Protein AF-A0A3A4KPC0-F1 (afdb_monomer_lite)

Foldseek 3Di:
DDDPPQDLLQEKDAPLDDAEWAPPPGGWDQLVRIDGPRDWFDWDPPDPFKIWGAHPRPRHTFWMAGCDDPRNRTIGGHLVSYPDSPSYDHQHDPPLVVDDPVDDHHHHDDD

InterPro domains:
  IPR011057 Mss4-like superfamily [SSF51316] (28-109)

Secondary structure (DSSP, 8-state):
----TT-----EEPPTT--EEEPSS-EEEEGGG-EESS-PPEEEEEETTEEEEE-TTT--EEEEEESSSTTTTEEEE-GGGSS-STT-EEEE-TTGGG--TTSPPPPP---

pLDDT: mean 72.7, std 19.44, range [30.42, 93.88]

Radius of gyration: 14.88 Å; chains: 1; bounding box: 33×35×40 Å

Structure (mmCIF, N/CA/C/O backbone):
data_AF-A0A3A4KPC0-F1
#
_entry.id   AF-A0A3A4KPC0-F1
#
loop_
_atom_site.group_PDB
_atom_site.id
_atom_site.type_symbol
_atom_site.label_atom_id
_atom_site.label_alt_id
_atom_site.label_comp_id
_atom_site.label_asym_id
_atom_site.label_entity_id
_atom_site.label_seq_id
_atom_site.pdbx_PDB_ins_code
_atom_site.Cartn_x
_atom_site.Cartn_y
_atom_site.Cartn_z
_atom_site.occupancy
_atom_site.B_iso_or_equiv
_atom_site.auth_seq_id
_atom_site.auth_comp_id
_atom_site.auth_asym_id
_atom_site.auth_atom_id
_atom_site.pdbx_PDB_model_num
ATOM 1 N N . MET A 1 1 ? -20.278 -18.304 19.226 1.00 37.06 1 MET A N 1
ATOM 2 C CA . MET A 1 1 ? -19.023 -17.715 18.701 1.00 37.06 1 MET A CA 1
ATOM 3 C C . MET A 1 1 ? -19.079 -16.216 18.954 1.00 37.06 1 MET A C 1
ATOM 5 O O . MET A 1 1 ? -20.067 -15.625 18.532 1.00 37.06 1 MET A O 1
ATOM 9 N N . PRO A 1 2 ? -18.131 -15.596 19.675 1.00 34.31 2 PRO A N 1
ATOM 10 C CA . PRO A 1 2 ? -18.225 -14.171 19.950 1.00 34.31 2 PRO A CA 1
ATOM 11 C C . PRO A 1 2 ? -18.013 -13.377 18.656 1.00 34.31 2 PRO A C 1
ATOM 13 O O . PRO A 1 2 ? -17.090 -13.640 17.882 1.00 34.31 2 PRO A 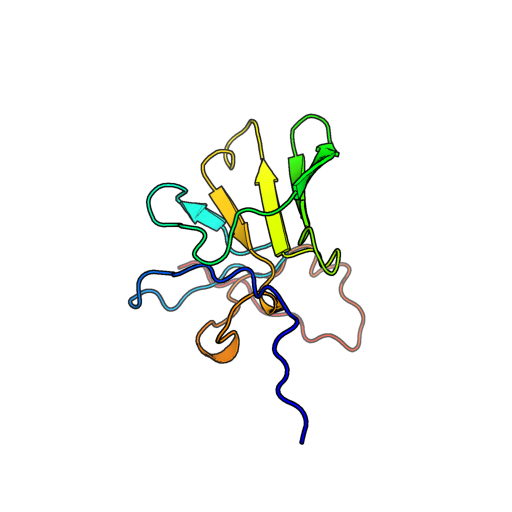O 1
ATOM 16 N N . SER A 1 3 ? -18.923 -12.434 18.430 1.00 38.12 3 SER A N 1
ATOM 17 C CA . SER A 1 3 ? -18.909 -11.441 17.359 1.00 38.12 3 SER A CA 1
ATOM 18 C C . SER A 1 3 ? -17.538 -10.758 17.264 1.00 38.12 3 SER A C 1
ATOM 20 O O . SER A 1 3 ? -17.046 -10.197 18.240 1.00 38.12 3 SER A O 1
ATOM 22 N N . ARG A 1 4 ? -16.902 -10.807 16.084 1.00 40.25 4 ARG A N 1
ATOM 23 C CA . ARG A 1 4 ? -15.614 -10.150 15.784 1.00 40.25 4 ARG A CA 1
ATOM 24 C C . ARG A 1 4 ? -15.799 -8.633 15.600 1.00 40.25 4 ARG A C 1
ATOM 26 O O . ARG A 1 4 ? -15.460 -8.096 14.549 1.00 40.25 4 ARG A O 1
ATOM 33 N N . SER A 1 5 ? -16.346 -7.941 16.597 1.00 40.91 5 SER A N 1
ATOM 34 C CA . SER A 1 5 ? -16.695 -6.512 16.524 1.00 40.91 5 SER A CA 1
ATOM 35 C C . SER A 1 5 ? -15.528 -5.544 16.780 1.00 40.91 5 SER A C 1
ATOM 37 O O . SER A 1 5 ? -15.759 -4.350 16.909 1.00 40.91 5 SER A O 1
ATOM 39 N N . GLY A 1 6 ? -14.279 -6.023 16.852 1.00 30.42 6 GLY A N 1
ATOM 40 C CA . GLY A 1 6 ? -13.114 -5.202 17.224 1.00 30.42 6 GLY A CA 1
ATOM 41 C C . GLY A 1 6 ? -12.108 -4.894 16.110 1.00 30.42 6 GLY A C 1
ATOM 42 O O . GLY A 1 6 ? -11.078 -4.291 16.386 1.00 30.42 6 GLY A O 1
ATOM 43 N N . ARG A 1 7 ? -12.340 -5.317 14.859 1.00 39.84 7 ARG A N 1
ATOM 44 C CA . ARG A 1 7 ? -11.466 -4.919 13.742 1.00 39.84 7 ARG A CA 1
ATOM 45 C C . ARG A 1 7 ? -12.116 -3.755 13.017 1.00 39.84 7 ARG A C 1
ATOM 47 O O . ARG A 1 7 ? -13.064 -3.975 12.263 1.00 39.84 7 ARG A O 1
ATOM 54 N N . ILE A 1 8 ? -11.591 -2.545 13.207 1.00 38.69 8 ILE A N 1
ATOM 55 C CA . ILE A 1 8 ? -11.796 -1.475 12.230 1.00 38.69 8 ILE A CA 1
ATOM 56 C C . ILE A 1 8 ? -11.162 -1.984 10.933 1.00 38.69 8 ILE A C 1
ATOM 58 O O . ILE A 1 8 ? -9.950 -1.955 10.745 1.00 38.69 8 ILE A O 1
ATOM 62 N N . ARG A 1 9 ? -11.986 -2.577 10.069 1.00 47.78 9 ARG A N 1
ATOM 63 C CA . ARG A 1 9 ? -11.601 -2.873 8.693 1.00 47.78 9 ARG A CA 1
ATOM 64 C C . ARG A 1 9 ? -11.530 -1.527 8.015 1.00 47.78 9 ARG A C 1
ATOM 66 O O . ARG A 1 9 ? -12.571 -0.890 7.967 1.00 47.78 9 ARG A O 1
ATOM 73 N N . ALA A 1 10 ? -10.364 -1.112 7.530 1.00 45.66 10 ALA A N 1
ATOM 74 C CA . ALA A 1 10 ? -10.235 0.053 6.666 1.00 45.66 10 ALA A CA 1
ATOM 75 C C . ALA A 1 10 ? -10.995 -0.240 5.366 1.00 45.66 10 ALA A C 1
ATOM 77 O O . ALA A 1 10 ? -10.457 -0.768 4.398 1.00 45.66 10 ALA A O 1
ATOM 78 N N . ARG A 1 11 ? -12.307 -0.014 5.386 1.00 49.62 11 ARG A N 1
ATOM 79 C CA . ARG A 1 11 ? -13.177 -0.363 4.273 1.00 49.62 11 ARG A CA 1
ATOM 80 C C . ARG A 1 11 ? -13.031 0.738 3.234 1.00 49.62 11 ARG A C 1
ATOM 82 O O . ARG A 1 11 ? -13.611 1.813 3.380 1.00 49.62 11 ARG A O 1
ATOM 89 N N . ALA A 1 12 ? -12.245 0.484 2.203 1.00 48.12 12 ALA A N 1
ATOM 90 C CA . ALA A 1 12 ? -12.251 1.288 0.993 1.00 48.12 12 ALA A CA 1
ATOM 91 C C . ALA A 1 12 ? -13.363 0.779 0.072 1.00 48.12 12 ALA A C 1
ATOM 93 O O . ALA A 1 12 ? -13.449 -0.422 -0.193 1.00 48.12 12 ALA A O 1
ATOM 94 N N . ARG A 1 13 ? -14.234 1.670 -0.412 1.00 43.00 13 ARG A N 1
ATOM 95 C CA . ARG A 1 13 ? -15.192 1.310 -1.463 1.00 43.00 13 ARG A CA 1
ATOM 96 C C . ARG A 1 13 ? -14.560 1.638 -2.810 1.00 43.00 13 ARG A C 1
ATOM 98 O O . ARG A 1 13 ? -14.260 2.792 -3.078 1.00 43.00 13 ARG A O 1
ATOM 105 N N . ILE A 1 14 ? -14.369 0.611 -3.627 1.00 48.41 14 ILE A N 1
ATOM 106 C CA . ILE A 1 14 ? -13.871 0.717 -4.998 1.00 48.41 14 ILE A CA 1
ATOM 107 C C . ILE A 1 14 ? -15.087 0.591 -5.923 1.00 48.41 14 ILE A C 1
ATOM 109 O O . ILE A 1 14 ? -15.940 -0.272 -5.694 1.00 48.41 14 ILE A O 1
ATOM 113 N N . ALA A 1 15 ? -15.205 1.444 -6.942 1.00 37.09 15 ALA A N 1
ATOM 114 C CA . ALA A 1 15 ? -16.261 1.322 -7.949 1.00 37.09 15 ALA A CA 1
ATOM 115 C C . ALA A 1 15 ? -16.236 -0.084 -8.593 1.00 37.09 15 ALA A C 1
ATOM 117 O O . ALA A 1 15 ? -15.179 -0.590 -8.963 1.00 37.09 15 ALA A O 1
ATOM 118 N N . ARG A 1 16 ? -17.407 -0.730 -8.701 1.00 35.84 16 ARG A N 1
ATOM 119 C CA . ARG A 1 16 ? -17.598 -2.171 -8.994 1.00 35.84 16 ARG A CA 1
ATOM 120 C C . ARG A 1 16 ? -17.110 -2.669 -10.372 1.00 35.84 16 ARG A C 1
ATOM 122 O O . ARG A 1 16 ? -17.326 -3.836 -10.672 1.00 35.84 16 ARG A O 1
ATOM 129 N N . SER A 1 17 ? -16.503 -1.844 -11.223 1.00 32.81 17 SER A N 1
ATOM 130 C CA . SER A 1 17 ? -16.420 -2.114 -12.669 1.00 32.81 17 SER A CA 1
ATOM 131 C C . SER A 1 17 ? -15.019 -2.320 -13.265 1.00 32.81 17 SER A C 1
ATOM 133 O O . SER A 1 17 ? -14.882 -2.146 -14.470 1.00 32.81 17 SER A O 1
ATOM 135 N N . TRP A 1 18 ? -13.976 -2.670 -12.498 1.00 39.47 18 TRP A N 1
ATOM 136 C CA . TRP A 1 18 ? -12.611 -2.737 -13.062 1.00 39.47 18 TRP A CA 1
ATOM 137 C C . TRP A 1 18 ? -11.819 -3.989 -12.633 1.00 39.47 18 TRP A C 1
ATOM 139 O O . TRP A 1 18 ? -11.509 -4.107 -11.445 1.00 39.47 18 TRP A O 1
ATOM 149 N N . PRO A 1 19 ? -11.474 -4.901 -13.573 1.00 38.34 19 PRO A N 1
ATOM 150 C CA . PRO A 1 19 ? -10.947 -6.239 -13.269 1.00 38.34 19 PRO A CA 1
ATOM 151 C C . PRO A 1 19 ? -9.424 -6.338 -13.049 1.00 38.34 19 PRO A C 1
ATOM 153 O O . PRO A 1 19 ? -8.941 -7.423 -12.738 1.00 38.34 19 PRO A O 1
ATOM 156 N N . VAL A 1 20 ? -8.650 -5.253 -13.184 1.00 39.72 20 VAL A N 1
ATOM 157 C CA . VAL A 1 20 ? -7.172 -5.319 -13.175 1.00 39.72 20 VAL A CA 1
ATOM 158 C C . VAL A 1 20 ? -6.561 -4.704 -11.909 1.00 39.72 20 VAL A C 1
ATOM 160 O O . VAL A 1 20 ? -6.906 -3.585 -11.516 1.00 39.72 20 VAL A O 1
ATOM 163 N N . ALA A 1 21 ? -5.658 -5.430 -11.235 1.00 43.19 21 ALA A N 1
ATOM 164 C CA . ALA A 1 21 ? -5.004 -4.975 -10.004 1.00 43.19 21 ALA A CA 1
ATOM 165 C C . ALA A 1 21 ? -3.471 -5.071 -10.075 1.00 43.19 21 ALA A C 1
ATOM 167 O O . ALA A 1 21 ? -2.915 -6.152 -10.173 1.00 43.19 21 ALA A O 1
ATOM 168 N N . ARG A 1 22 ? -2.745 -3.958 -9.941 1.00 44.47 22 ARG A N 1
ATOM 169 C CA . ARG A 1 22 ? -1.286 -3.972 -9.708 1.00 44.47 22 ARG A CA 1
ATOM 170 C C . ARG A 1 22 ? -1.032 -4.328 -8.230 1.00 44.47 22 ARG A C 1
ATOM 172 O O . ARG A 1 22 ? -1.584 -3.683 -7.344 1.00 44.47 22 ARG A O 1
ATOM 179 N N . SER A 1 23 ? -0.304 -5.411 -7.956 1.00 37.66 23 SER A N 1
ATOM 180 C CA . SER A 1 23 ? -0.136 -5.992 -6.610 1.00 37.66 23 SER A CA 1
ATOM 181 C C . SER A 1 23 ? 0.933 -5.300 -5.757 1.00 37.66 23 SER A C 1
ATOM 183 O O . SER A 1 23 ? 1.706 -4.484 -6.255 1.00 37.66 23 SER A O 1
ATOM 185 N N . TRP A 1 24 ? 0.887 -5.584 -4.444 1.00 45.41 24 TRP A N 1
ATOM 186 C CA . TRP A 1 24 ? 1.435 -4.760 -3.363 1.00 45.41 24 TRP A CA 1
ATOM 187 C C . TRP A 1 24 ? 2.968 -4.470 -3.482 1.00 45.41 24 TRP A C 1
ATOM 189 O O . TRP A 1 24 ? 3.713 -5.358 -3.888 1.00 45.41 24 TRP A O 1
ATOM 199 N N . PRO A 1 25 ? 3.431 -3.235 -3.155 1.00 39.84 25 PRO A N 1
ATOM 200 C CA . PRO A 1 25 ? 2.704 -2.421 -2.236 1.00 39.84 25 PRO A CA 1
ATOM 201 C C . PRO A 1 25 ? 2.027 -1.104 -2.606 1.00 39.84 25 PRO A C 1
ATOM 203 O O . PRO A 1 25 ? 2.382 -0.126 -1.971 1.00 39.84 25 PRO A O 1
ATOM 206 N N . GLY A 1 26 ? 1.000 -0.944 -3.476 1.00 44.25 26 GLY A N 1
ATOM 207 C CA . GLY A 1 26 ? 0.098 -1.854 -4.214 1.00 44.25 26 GLY A CA 1
ATOM 208 C C . GLY A 1 26 ? -0.924 -1.213 -5.127 1.00 44.25 26 GLY A C 1
ATOM 209 O O . GLY A 1 26 ? -0.492 -0.458 -5.983 1.00 44.25 26 GLY A O 1
ATOM 210 N N . ARG A 1 27 ? -2.225 -1.563 -5.070 1.00 56.03 27 ARG A N 1
ATOM 211 C CA . ARG A 1 27 ? -3.158 -1.046 -6.090 1.00 56.03 27 ARG A CA 1
ATOM 212 C C . ARG A 1 27 ? -3.247 0.462 -5.942 1.00 56.03 27 ARG A C 1
ATOM 214 O O . ARG A 1 27 ? -3.792 0.907 -4.946 1.00 56.03 27 ARG A O 1
ATOM 221 N N . ALA A 1 28 ? -2.730 1.178 -6.930 1.00 54.59 28 ALA A N 1
ATOM 222 C CA . ALA A 1 28 ? -2.900 2.600 -7.121 1.00 54.59 28 ALA A CA 1
ATOM 223 C C . ALA A 1 28 ? -4.341 2.904 -7.545 1.00 54.59 28 ALA A C 1
ATOM 225 O O . ALA A 1 28 ? -4.796 2.457 -8.600 1.00 54.59 28 ALA A O 1
ATOM 226 N N . PHE A 1 29 ? -5.066 3.642 -6.715 1.00 63.25 29 PHE A N 1
ATOM 227 C CA . PHE A 1 29 ? -6.370 4.204 -7.047 1.00 63.25 29 PHE A CA 1
ATOM 228 C C . PHE A 1 29 ? -6.225 5.709 -7.239 1.00 63.25 29 PHE A C 1
ATOM 230 O O . PHE A 1 29 ? -5.619 6.333 -6.370 1.00 63.25 29 PHE A O 1
ATOM 237 N N . PRO A 1 30 ? -6.808 6.309 -8.291 1.00 64.81 30 PRO A N 1
ATOM 238 C CA . PRO A 1 30 ? -6.958 7.756 -8.342 1.00 64.81 30 PRO A CA 1
ATOM 239 C C . PRO A 1 30 ? -7.674 8.225 -7.075 1.00 64.81 30 PRO A C 1
ATOM 241 O O . PRO A 1 30 ? -8.740 7.691 -6.742 1.00 64.81 30 PRO A O 1
ATOM 244 N N . ASN A 1 31 ? -7.095 9.198 -6.372 1.00 61.78 31 ASN A N 1
ATOM 245 C CA . ASN A 1 31 ? -7.635 9.708 -5.107 1.00 61.78 31 ASN A CA 1
ATOM 246 C C . ASN A 1 31 ? -9.116 10.127 -5.221 1.00 61.78 31 ASN A C 1
ATOM 248 O O . ASN A 1 31 ? -9.888 9.924 -4.288 1.00 61.78 31 ASN A O 1
ATOM 252 N N . GLU A 1 32 ? -9.539 10.629 -6.385 1.00 65.44 32 GLU A N 1
ATOM 253 C CA . GLU A 1 32 ? -10.923 11.031 -6.686 1.00 65.44 32 GLU A CA 1
ATOM 254 C C . GLU A 1 32 ? -11.961 9.894 -6.602 1.00 65.44 32 GLU A C 1
ATOM 256 O O . GLU A 1 32 ? -13.121 10.133 -6.270 1.00 65.44 32 GLU A O 1
ATOM 261 N N . ASN A 1 33 ? -11.554 8.649 -6.859 1.00 65.69 33 ASN A N 1
ATOM 262 C CA . ASN A 1 33 ? -12.443 7.482 -6.904 1.00 65.69 33 ASN A CA 1
ATOM 263 C C . ASN A 1 33 ? -12.307 6.595 -5.660 1.00 65.69 33 ASN A C 1
ATOM 265 O O . ASN A 1 33 ? -12.808 5.466 -5.621 1.00 65.69 33 ASN A O 1
ATOM 269 N N . PHE A 1 34 ? -11.615 7.101 -4.643 1.00 72.00 34 PHE A N 1
ATOM 270 C CA . PHE A 1 34 ? -11.289 6.387 -3.427 1.00 72.00 34 PHE A CA 1
ATOM 271 C C . PHE A 1 34 ? -11.866 7.113 -2.208 1.00 72.00 34 PHE A C 1
ATOM 273 O O . PHE A 1 34 ? -11.746 8.324 -2.057 1.00 72.00 34 PHE A O 1
ATOM 280 N N . ARG A 1 35 ? -12.484 6.359 -1.291 1.00 78.25 35 ARG A N 1
ATOM 281 C CA . ARG A 1 35 ? -12.971 6.903 -0.019 1.00 78.25 35 ARG A CA 1
ATOM 282 C C . ARG A 1 35 ? -12.860 5.893 1.118 1.00 78.25 35 ARG A C 1
ATOM 284 O O . ARG A 1 35 ? -13.314 4.750 0.996 1.00 78.25 35 ARG A O 1
ATOM 291 N N . TRP A 1 36 ? -12.374 6.368 2.263 1.00 81.62 36 TRP A N 1
ATOM 292 C CA . TRP A 1 36 ? -12.428 5.669 3.546 1.00 81.62 36 TRP A CA 1
ATOM 293 C C . TRP A 1 36 ? -13.867 5.583 4.069 1.00 81.62 36 TRP A C 1
ATOM 295 O O . TRP A 1 36 ? -14.570 6.591 4.164 1.00 81.62 36 TRP A O 1
ATOM 305 N N . THR A 1 37 ? -14.332 4.384 4.427 1.00 79.94 37 THR A N 1
ATOM 306 C CA . THR A 1 37 ? -15.705 4.188 4.941 1.00 79.94 37 THR A CA 1
ATOM 307 C C . THR A 1 37 ? -15.778 3.857 6.433 1.00 79.94 37 THR A C 1
ATOM 309 O O . THR A 1 37 ? -16.872 3.720 6.972 1.00 79.94 37 THR A O 1
ATOM 312 N N . SER A 1 38 ? -14.638 3.763 7.116 1.00 77.25 38 SER A N 1
ATOM 313 C CA . SER A 1 38 ? -14.533 3.335 8.519 1.00 77.25 38 SER A CA 1
ATOM 314 C C . SER A 1 38 ? -13.490 4.141 9.308 1.00 77.25 38 SER A C 1
ATOM 316 O O . SER A 1 38 ? -12.848 3.596 10.204 1.00 77.25 38 SER A O 1
ATOM 318 N N . GLY A 1 39 ? -13.283 5.405 8.930 1.00 81.38 39 GLY A N 1
ATOM 319 C CA . GLY A 1 39 ? -12.189 6.243 9.426 1.00 81.38 39 GLY A CA 1
ATOM 320 C C . GLY A 1 39 ? -10.923 6.136 8.573 1.00 81.38 39 GLY A C 1
ATOM 321 O O . GLY A 1 39 ? -10.713 5.138 7.877 1.00 81.38 39 GLY A O 1
ATOM 322 N N . GLU A 1 40 ? -10.120 7.196 8.601 1.00 87.12 40 GLU A N 1
ATOM 323 C CA . GLU A 1 40 ? -8.828 7.254 7.914 1.00 87.12 40 GLU A CA 1
ATOM 324 C C . GLU A 1 40 ? -7.733 6.557 8.739 1.00 87.12 40 GLU A C 1
ATOM 326 O O . GLU A 1 40 ? -7.854 6.472 9.965 1.00 87.12 40 GLU A O 1
ATOM 331 N N . PRO A 1 41 ? -6.680 6.025 8.094 1.00 89.69 41 PRO A N 1
ATOM 332 C CA . PRO A 1 41 ? -5.530 5.479 8.802 1.00 89.69 41 PRO A CA 1
ATOM 333 C C . PRO A 1 41 ? -4.641 6.581 9.393 1.00 89.69 41 PRO A C 1
ATOM 335 O O . PRO A 1 41 ? -4.593 7.700 8.883 1.00 89.69 41 PRO A O 1
ATOM 338 N N . ASP A 1 42 ? -3.858 6.212 10.406 1.00 91.81 42 ASP A N 1
ATOM 339 C CA . ASP A 1 42 ? -2.759 7.040 10.895 1.00 91.81 42 ASP A CA 1
ATOM 340 C C . ASP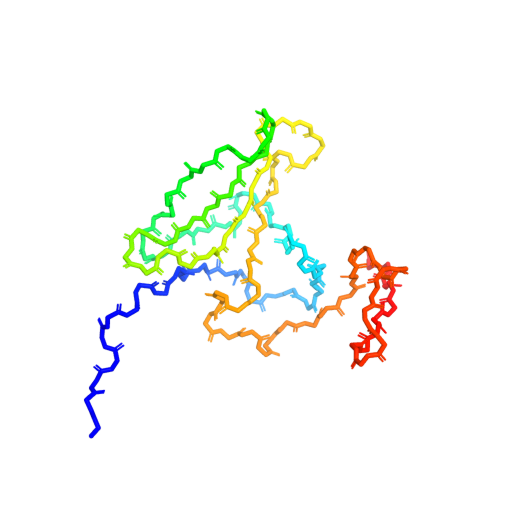 A 1 42 ? -1.598 6.974 9.902 1.00 91.81 42 ASP A C 1
ATOM 342 O O . ASP A 1 42 ? -1.136 5.884 9.540 1.00 91.81 42 ASP A O 1
ATOM 346 N N . TRP A 1 43 ? -1.123 8.141 9.470 1.00 91.69 43 TRP A N 1
ATOM 347 C CA . TRP A 1 43 ? -0.066 8.271 8.471 1.00 91.69 43 TRP A CA 1
ATOM 348 C C . TRP A 1 43 ? 1.295 8.513 9.115 1.00 91.69 43 TRP A C 1
ATOM 350 O O . TRP A 1 43 ? 1.451 9.394 9.958 1.00 91.69 43 TRP A O 1
ATOM 360 N N . TYR A 1 44 ? 2.301 7.774 8.652 1.00 91.62 44 TYR A N 1
ATOM 361 C CA . TYR A 1 44 ? 3.695 7.963 9.037 1.00 91.62 44 TYR A CA 1
ATOM 362 C C . TYR A 1 44 ? 4.601 8.031 7.803 1.00 91.62 44 TYR A C 1
ATOM 364 O O . TYR A 1 44 ? 4.451 7.237 6.870 1.00 91.62 44 TYR A O 1
ATOM 372 N N . ASN A 1 45 ? 5.554 8.966 7.803 1.00 91.38 45 ASN A N 1
ATOM 373 C CA . ASN A 1 45 ? 6.544 9.114 6.736 1.00 91.38 45 ASN A CA 1
ATOM 374 C C . ASN A 1 45 ? 7.591 8.001 6.848 1.00 91.38 45 ASN A C 1
ATOM 376 O O . ASN A 1 45 ? 8.412 8.010 7.760 1.00 91.38 45 ASN A O 1
ATOM 380 N N . THR A 1 46 ? 7.594 7.063 5.902 1.00 87.56 46 THR A N 1
ATOM 381 C CA . THR A 1 46 ? 8.691 6.084 5.779 1.00 87.56 46 THR A CA 1
ATOM 382 C C . THR A 1 46 ? 9.880 6.632 5.002 1.00 87.56 46 THR A C 1
ATOM 384 O O . THR A 1 46 ? 11.010 6.226 5.242 1.00 87.56 46 THR A O 1
ATOM 387 N N . PHE A 1 47 ? 9.614 7.571 4.098 1.00 87.00 47 PHE A N 1
ATOM 388 C CA . PHE A 1 47 ? 10.596 8.366 3.369 1.00 87.00 47 PHE A CA 1
ATOM 389 C C . PHE A 1 47 ? 10.071 9.805 3.294 1.00 87.00 47 PHE A C 1
ATOM 391 O O . PHE A 1 47 ? 8.876 10.007 3.533 1.00 87.00 47 PHE A O 1
ATOM 398 N N . PRO A 1 48 ? 10.907 10.803 2.954 1.00 89.31 48 PRO A N 1
ATOM 399 C CA . PRO A 1 48 ? 10.458 12.191 2.831 1.00 89.31 48 PRO A CA 1
ATOM 400 C C . PRO A 1 48 ? 9.225 12.364 1.936 1.00 89.31 48 PRO A C 1
ATOM 402 O O . PRO A 1 48 ? 8.365 13.179 2.246 1.00 89.31 48 PRO A O 1
ATOM 405 N N . THR A 1 49 ? 9.117 11.549 0.884 1.00 87.56 49 THR A N 1
ATOM 406 C CA . THR A 1 49 ? 8.039 11.606 -0.109 1.00 87.56 49 THR A CA 1
ATOM 407 C C . THR A 1 49 ? 7.017 10.475 0.009 1.00 87.56 49 THR A C 1
ATOM 409 O O . THR A 1 49 ? 6.050 10.475 -0.739 1.00 87.56 49 THR A O 1
ATOM 412 N N . THR A 1 50 ? 7.199 9.502 0.913 1.00 88.50 50 THR A N 1
ATOM 413 C CA . THR A 1 50 ? 6.352 8.295 0.974 1.00 88.50 50 THR A CA 1
ATOM 414 C C . THR A 1 50 ? 5.799 8.069 2.367 1.00 88.50 50 THR A C 1
ATOM 416 O O . THR A 1 50 ? 6.537 7.900 3.347 1.00 88.50 50 THR A O 1
ATOM 419 N N . GLN A 1 51 ? 4.478 7.951 2.429 1.00 91.94 51 GLN A N 1
ATOM 420 C CA . GLN A 1 51 ? 3.709 7.719 3.640 1.00 91.94 51 GLN A CA 1
ATOM 421 C C . GLN A 1 51 ? 3.115 6.317 3.671 1.00 91.94 51 GLN A C 1
ATOM 423 O O . GLN A 1 51 ? 2.663 5.777 2.661 1.00 91.94 51 GLN A O 1
ATOM 428 N N . ARG A 1 52 ? 3.070 5.734 4.868 1.00 92.44 52 ARG A N 1
ATOM 429 C CA . ARG A 1 52 ? 2.406 4.462 5.157 1.00 92.44 52 ARG A CA 1
ATOM 430 C C . ARG A 1 52 ? 1.269 4.699 6.142 1.00 92.44 52 ARG A C 1
ATOM 432 O O . ARG A 1 52 ? 1.454 5.372 7.151 1.00 92.44 52 ARG A O 1
ATOM 439 N N . GLY A 1 53 ? 0.097 4.165 5.813 1.00 91.38 53 GLY A N 1
ATOM 440 C CA . GLY A 1 53 ? -1.126 4.282 6.598 1.00 91.38 53 GLY A CA 1
ATOM 441 C C . GLY A 1 53 ? -1.371 3.019 7.416 1.00 91.38 53 GLY A C 1
ATOM 442 O O . GLY A 1 53 ? -1.452 1.921 6.853 1.00 91.38 53 GLY A O 1
ATOM 443 N N . SER A 1 54 ? -1.517 3.164 8.731 1.00 90.81 54 SER A N 1
ATOM 444 C CA . SER A 1 54 ? -1.799 2.065 9.661 1.00 90.81 54 SER A CA 1
ATOM 445 C C . SER A 1 54 ? -3.148 2.237 10.364 1.00 90.81 54 SER A C 1
ATOM 447 O O . SER A 1 54 ? -3.636 3.349 10.545 1.00 90.81 54 SER A O 1
ATOM 449 N N . CYS A 1 55 ? -3.791 1.130 10.737 1.00 87.00 55 CYS A N 1
ATOM 450 C CA . CYS A 1 55 ? -5.034 1.190 11.504 1.00 87.00 55 CYS A CA 1
ATOM 451 C C . CYS A 1 55 ? -4.758 1.705 12.932 1.00 87.00 55 CYS A C 1
ATOM 453 O O . CYS A 1 55 ? -3.969 1.068 13.632 1.00 87.00 55 CYS A O 1
ATOM 455 N N . PRO A 1 56 ? -5.463 2.742 13.421 1.00 86.44 56 PRO A N 1
ATOM 456 C CA . PRO A 1 56 ? -5.237 3.301 14.762 1.00 86.44 56 PRO A CA 1
ATOM 457 C C . PRO A 1 56 ? -5.546 2.317 15.904 1.00 86.44 56 PRO A C 1
ATOM 459 O O . PRO A 1 56 ? -5.110 2.508 17.033 1.00 86.44 56 PRO A O 1
ATOM 462 N N . THR A 1 57 ? -6.319 1.256 15.641 1.00 86.38 57 THR A N 1
ATOM 463 C CA . THR A 1 57 ? -6.744 0.291 16.671 1.00 86.38 57 THR A CA 1
ATOM 464 C C . THR A 1 57 ? -5.884 -0.965 16.718 1.00 86.38 57 THR A C 1
ATOM 466 O O . THR A 1 57 ? -5.606 -1.481 17.794 1.00 86.38 57 THR A O 1
ATOM 469 N N . CYS A 1 58 ? -5.512 -1.515 15.559 1.00 83.56 58 CYS A N 1
ATOM 470 C CA . CYS A 1 58 ? -4.773 -2.780 15.486 1.00 83.56 58 CYS A CA 1
ATOM 471 C C . CYS A 1 58 ? -3.387 -2.652 14.849 1.00 83.56 58 CYS A C 1
ATOM 473 O O . CYS A 1 58 ? -2.723 -3.670 14.658 1.00 83.56 58 CYS A O 1
ATOM 475 N N . HIS A 1 59 ? -2.982 -1.439 14.465 1.00 87.12 59 HIS A N 1
ATOM 476 C CA . HIS A 1 59 ? -1.686 -1.102 13.862 1.00 87.12 59 HIS A CA 1
ATOM 477 C C . HIS A 1 59 ? -1.332 -1.881 12.589 1.00 87.12 59 HIS A C 1
ATOM 479 O O . HIS A 1 59 ? -0.191 -1.882 12.137 1.00 87.12 59 HIS A O 1
ATOM 485 N N . SER A 1 60 ? -2.314 -2.538 11.969 1.00 86.38 60 SER A N 1
ATOM 486 C CA . SER A 1 60 ? -2.106 -3.222 10.696 1.00 86.38 60 SER A CA 1
ATOM 487 C C . SER A 1 60 ? -1.855 -2.200 9.590 1.00 86.38 60 SER A C 1
ATOM 489 O O . SER A 1 60 ? -2.568 -1.200 9.502 1.00 86.38 60 SER A O 1
ATOM 491 N N . LEU A 1 61 ? -0.866 -2.466 8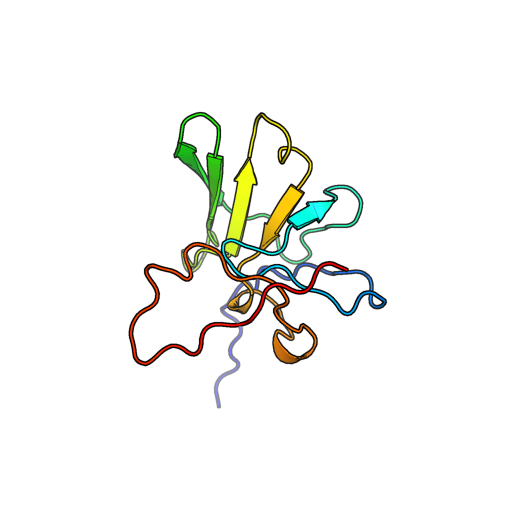.735 1.00 87.12 61 LEU A N 1
ATOM 492 C CA . LEU A 1 61 ? -0.565 -1.636 7.572 1.00 87.12 61 LEU A CA 1
ATOM 493 C C . LEU A 1 61 ? -1.655 -1.812 6.507 1.00 87.12 61 LEU A C 1
ATOM 495 O O . LEU A 1 61 ? -1.818 -2.898 5.944 1.00 87.12 61 LEU A O 1
ATOM 499 N N . VAL A 1 62 ? -2.390 -0.743 6.218 1.00 89.81 62 VAL A N 1
ATOM 500 C CA . VAL A 1 62 ? -3.547 -0.784 5.310 1.00 89.81 62 VAL A CA 1
ATOM 501 C C . VAL A 1 62 ? -3.315 -0.026 4.011 1.00 89.81 62 VAL A C 1
ATOM 503 O O . VAL A 1 62 ? -3.982 -0.334 3.024 1.00 89.81 62 VAL A O 1
ATOM 506 N N . ALA A 1 63 ? -2.391 0.940 3.993 1.00 89.38 63 ALA A N 1
ATOM 507 C CA . ALA A 1 63 ? -2.245 1.836 2.856 1.00 89.38 63 ALA A CA 1
ATOM 508 C C . ALA A 1 63 ? -0.855 2.449 2.704 1.00 89.38 63 ALA A C 1
ATOM 510 O O . ALA A 1 63 ? -0.018 2.397 3.609 1.00 89.38 63 ALA A O 1
ATOM 511 N N . ALA A 1 64 ? -0.636 3.074 1.554 1.00 88.38 64 ALA A N 1
ATOM 512 C CA . ALA A 1 64 ? 0.501 3.930 1.273 1.00 88.38 64 ALA A CA 1
ATOM 513 C C . ALA A 1 64 ? 0.121 4.984 0.248 1.00 88.38 64 ALA A C 1
ATOM 515 O O . ALA A 1 64 ? -0.739 4.748 -0.595 1.00 88.38 64 ALA A O 1
ATOM 516 N N . ARG A 1 65 ? 0.791 6.122 0.317 1.00 88.75 65 ARG A N 1
ATOM 517 C CA . ARG A 1 65 ? 0.673 7.190 -0.669 1.00 88.75 65 ARG A CA 1
ATOM 518 C C . ARG A 1 65 ? 2.005 7.902 -0.784 1.00 88.75 65 ARG A C 1
ATOM 520 O O . ARG A 1 65 ? 2.751 7.954 0.199 1.00 88.75 65 ARG A O 1
ATOM 527 N N . ASP A 1 66 ? 2.254 8.474 -1.945 1.00 87.31 66 ASP A N 1
ATOM 528 C CA . ASP A 1 66 ? 3.357 9.400 -2.129 1.00 87.31 66 ASP A CA 1
ATOM 529 C C . ASP A 1 66 ? 2.836 10.834 -1.986 1.00 87.31 66 ASP A C 1
ATOM 531 O O . ASP A 1 66 ? 1.717 11.144 -2.389 1.00 87.31 66 ASP A O 1
ATOM 535 N N . SER A 1 67 ? 3.605 11.695 -1.325 1.00 84.88 67 SER A N 1
ATOM 536 C CA . SER A 1 67 ? 3.274 13.114 -1.162 1.00 84.88 67 SER A CA 1
ATOM 537 C C . SER A 1 67 ? 3.774 13.969 -2.324 1.00 84.88 67 SER A C 1
ATOM 539 O O . SER A 1 67 ? 3.347 15.110 -2.449 1.00 84.88 67 SER A O 1
ATOM 541 N N . GLU A 1 68 ? 4.685 13.433 -3.141 1.00 81.88 68 GLU A N 1
ATOM 542 C CA . GLU A 1 68 ? 5.297 14.096 -4.294 1.00 81.88 68 GLU A CA 1
ATOM 543 C C . GLU A 1 68 ? 5.603 13.065 -5.396 1.00 81.88 68 GLU A C 1
ATOM 545 O O . GLU A 1 68 ? 5.751 11.873 -5.120 1.00 81.88 68 GLU A O 1
ATOM 550 N N . GLY A 1 69 ? 5.749 13.528 -6.641 1.00 78.88 69 GLY A N 1
ATOM 551 C CA . GLY A 1 69 ? 6.144 12.703 -7.789 1.00 78.88 69 GLY A CA 1
ATOM 552 C C . GLY A 1 69 ? 4.973 12.188 -8.633 1.00 78.88 69 GLY A C 1
ATOM 553 O O . GLY A 1 69 ? 3.815 12.523 -8.399 1.00 78.88 69 GLY A O 1
ATOM 554 N N . GLU A 1 70 ? 5.280 11.364 -9.639 1.00 75.88 70 GLU A N 1
ATOM 555 C CA . GLU A 1 70 ? 4.312 10.899 -10.655 1.00 75.88 70 GLU A CA 1
ATOM 556 C C . GLU A 1 70 ? 3.138 10.082 -10.080 1.00 75.88 70 GLU A C 1
ATOM 558 O O . GLU A 1 70 ? 2.098 9.944 -10.722 1.00 75.88 70 GLU A O 1
ATOM 563 N N . PHE A 1 71 ? 3.281 9.564 -8.857 1.00 76.50 71 PHE A N 1
ATOM 564 C CA . PHE A 1 71 ? 2.287 8.724 -8.186 1.00 76.50 71 PHE A CA 1
ATOM 565 C C . PHE A 1 71 ? 1.569 9.428 -7.020 1.00 76.50 71 PHE A C 1
ATOM 567 O O . PHE A 1 71 ? 0.831 8.776 -6.286 1.00 76.50 71 PHE A O 1
ATOM 574 N N . GLN A 1 72 ? 1.725 10.749 -6.852 1.00 81.75 72 GLN A N 1
ATOM 575 C CA . GLN A 1 72 ? 1.112 11.500 -5.738 1.00 81.75 72 GLN A CA 1
ATOM 576 C C . GLN A 1 72 ? -0.430 11.429 -5.710 1.00 81.75 72 GLN A C 1
ATOM 578 O O . GLN A 1 72 ? -1.059 11.472 -4.652 1.00 81.75 72 GLN A O 1
ATOM 583 N N . ASP A 1 73 ? -1.051 11.258 -6.880 1.00 78.56 73 ASP A N 1
ATOM 584 C CA . ASP A 1 73 ? -2.506 11.141 -7.023 1.00 78.56 73 ASP A CA 1
ATOM 585 C C . ASP A 1 73 ? -3.013 9.700 -6.871 1.00 78.56 73 ASP A C 1
ATOM 587 O O . ASP A 1 73 ? -4.197 9.417 -7.088 1.00 78.56 73 ASP A O 1
ATOM 591 N N . GLN A 1 74 ? -2.119 8.779 -6.501 1.00 79.81 74 GLN A N 1
ATOM 592 C CA . GLN A 1 74 ? -2.405 7.364 -6.357 1.00 79.81 74 GLN A CA 1
ATOM 593 C C . GLN A 1 74 ? -2.399 6.943 -4.887 1.00 79.81 74 GLN A C 1
ATOM 595 O O . GLN A 1 74 ? -1.418 7.082 -4.159 1.00 79.81 74 GLN A O 1
ATOM 600 N N . MET A 1 75 ? -3.501 6.334 -4.461 1.00 84.19 75 MET A N 1
ATOM 601 C CA . MET A 1 75 ? -3.594 5.653 -3.178 1.00 84.19 75 MET A CA 1
ATOM 602 C C . MET A 1 75 ? -3.250 4.184 -3.360 1.00 84.19 75 MET A C 1
ATOM 604 O O . MET A 1 75 ? -3.947 3.489 -4.089 1.00 84.19 75 MET A O 1
ATOM 608 N N . GLY A 1 76 ? -2.234 3.689 -2.667 1.00 84.88 76 GLY A N 1
ATOM 609 C CA . GLY A 1 76 ? -1.952 2.269 -2.537 1.00 84.88 76 GLY A CA 1
ATOM 610 C C . GLY A 1 76 ? -2.754 1.641 -1.393 1.00 84.88 76 GLY A C 1
ATOM 611 O O . GLY A 1 76 ? -2.658 2.108 -0.261 1.00 84.88 76 GLY A O 1
ATOM 612 N N . ILE A 1 77 ? -3.424 0.504 -1.632 1.00 85.56 77 ILE A N 1
ATOM 613 C CA . ILE A 1 77 ? -4.090 -0.288 -0.573 1.00 85.56 77 ILE A CA 1
ATOM 614 C C . ILE A 1 77 ? -3.540 -1.709 -0.455 1.00 85.56 77 ILE A C 1
ATOM 616 O O . ILE A 1 77 ? -3.461 -2.444 -1.445 1.00 85.56 77 ILE A O 1
ATOM 620 N N . THR A 1 78 ? -3.233 -2.128 0.776 1.00 86.12 78 THR A N 1
ATOM 621 C CA . THR A 1 78 ? -2.880 -3.517 1.086 1.00 86.12 78 THR A CA 1
ATOM 622 C C . THR A 1 78 ? -4.052 -4.418 0.709 1.00 86.12 78 THR A C 1
ATOM 624 O O . THR A 1 78 ? -5.137 -4.277 1.265 1.00 86.12 78 THR A O 1
ATOM 627 N N . MET A 1 79 ? -3.850 -5.386 -0.192 1.00 82.19 79 MET A N 1
ATOM 628 C CA . MET A 1 79 ? -4.936 -6.258 -0.680 1.00 82.19 79 MET A CA 1
ATOM 629 C C . MET A 1 79 ? -5.725 -6.916 0.459 1.00 82.19 79 MET A C 1
ATOM 631 O O . MET A 1 79 ? -6.950 -6.960 0.431 1.00 82.19 79 MET A O 1
ATOM 635 N N . MET A 1 80 ? -5.028 -7.351 1.508 1.00 81.12 80 MET A N 1
ATOM 636 C CA . MET A 1 80 ? -5.632 -8.012 2.669 1.00 81.12 80 MET A CA 1
ATOM 637 C C . MET A 1 80 ? -6.419 -7.070 3.594 1.00 81.12 80 MET A C 1
ATOM 639 O O . MET A 1 80 ? -7.073 -7.540 4.524 1.00 81.12 80 MET A O 1
ATOM 643 N N . ALA A 1 81 ? -6.359 -5.755 3.367 1.00 82.50 81 ALA A N 1
ATOM 644 C CA . ALA A 1 81 ? -7.190 -4.773 4.059 1.00 82.50 81 ALA A CA 1
ATOM 645 C C . ALA A 1 81 ? -8.584 -4.627 3.420 1.00 82.50 81 ALA A C 1
ATOM 647 O O . ALA A 1 81 ? -9.482 -4.070 4.053 1.00 82.50 81 ALA A O 1
ATOM 648 N N . LEU A 1 82 ? -8.783 -5.137 2.198 1.00 81.19 82 LEU A N 1
ATOM 649 C C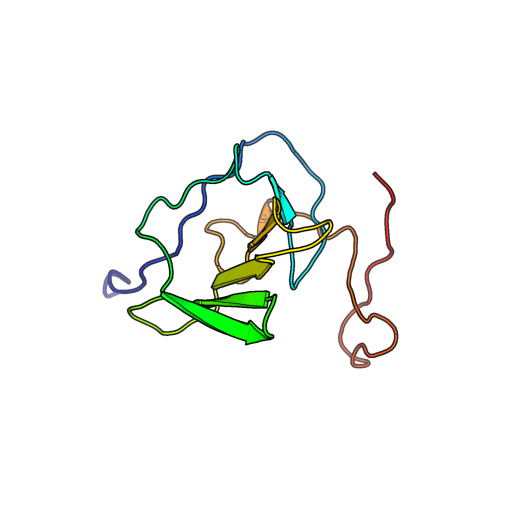A . LEU A 1 82 ? -10.071 -5.110 1.508 1.00 81.19 82 LEU A CA 1
ATOM 650 C C . LEU A 1 82 ? -11.070 -6.085 2.144 1.00 81.19 82 LEU A C 1
ATOM 652 O O . LEU A 1 82 ? -10.704 -7.129 2.683 1.00 81.19 82 LEU A O 1
ATOM 656 N N . ASP A 1 83 ? -12.360 -5.757 2.049 1.00 81.69 83 ASP A N 1
ATOM 657 C CA . ASP A 1 83 ? -13.427 -6.644 2.526 1.00 81.69 83 ASP A CA 1
ATOM 658 C C . ASP A 1 83 ? -13.544 -7.926 1.699 1.00 81.69 83 ASP A C 1
ATOM 660 O O . ASP A 1 83 ? -13.800 -8.990 2.263 1.00 81.69 83 ASP A O 1
ATOM 664 N N . ASP A 1 84 ? -13.358 -7.797 0.386 1.00 81.25 84 ASP A N 1
ATOM 665 C CA . ASP A 1 84 ? -13.360 -8.890 -0.579 1.00 81.25 84 ASP A CA 1
ATOM 666 C C . ASP A 1 84 ? -12.096 -8.808 -1.451 1.00 81.25 84 ASP A C 1
ATOM 668 O O . ASP A 1 84 ? -12.097 -8.158 -2.500 1.00 81.25 84 ASP A O 1
ATOM 672 N N . PRO A 1 85 ? -10.989 -9.432 -1.012 1.00 79.75 85 PRO A N 1
ATOM 673 C CA . PRO A 1 85 ? -9.768 -9.509 -1.803 1.00 79.75 85 PRO A CA 1
ATOM 674 C C . PRO A 1 85 ? -9.858 -10.536 -2.942 1.00 79.75 85 PRO A C 1
ATOM 676 O O . PRO A 1 85 ? -8.948 -10.590 -3.761 1.00 79.75 85 PRO A O 1
ATOM 679 N N . THR A 1 86 ? -10.910 -11.361 -3.005 1.00 82.25 86 THR A N 1
ATOM 680 C CA . THR A 1 86 ? -11.048 -12.402 -4.040 1.00 82.25 86 THR A CA 1
ATOM 681 C C . THR A 1 86 ? -11.612 -11.856 -5.348 1.00 82.25 86 THR A C 1
ATOM 683 O O . THR A 1 86 ? -11.368 -12.427 -6.406 1.00 82.25 86 THR A O 1
ATOM 686 N N . GLY A 1 87 ? -12.298 -10.711 -5.293 1.00 80.38 87 GLY A N 1
ATOM 687 C CA . GLY A 1 87 ? -12.804 -9.998 -6.466 1.00 80.38 87 GLY A CA 1
ATOM 688 C C . GLY A 1 87 ? -11.751 -9.212 -7.259 1.00 80.38 87 GLY A C 1
ATOM 689 O O . GLY A 1 87 ? -12.122 -8.461 -8.158 1.00 80.38 87 GLY A O 1
ATOM 690 N N . ILE A 1 88 ? -10.461 -9.331 -6.926 1.00 77.62 88 ILE A N 1
ATOM 691 C CA . ILE A 1 88 ? -9.365 -8.648 -7.624 1.00 77.62 88 ILE A CA 1
ATOM 692 C C . ILE A 1 88 ? -8.301 -9.645 -8.088 1.00 77.62 88 ILE A C 1
ATOM 694 O O . ILE A 1 88 ? -7.880 -10.519 -7.333 1.00 77.62 88 ILE A O 1
ATOM 698 N N . THR A 1 89 ? -7.818 -9.476 -9.318 1.00 82.12 89 THR A N 1
ATOM 699 C CA . THR A 1 89 ? -6.739 -10.296 -9.878 1.00 82.12 89 THR A CA 1
ATOM 700 C C . THR A 1 89 ? -5.462 -9.466 -10.011 1.00 82.12 89 THR A C 1
ATOM 702 O O . THR A 1 89 ? -5.458 -8.468 -10.737 1.00 82.12 89 THR A O 1
ATOM 705 N N . PRO A 1 90 ? -4.374 -9.851 -9.321 1.00 79.44 90 PRO A N 1
ATOM 706 C CA . PRO A 1 90 ? -3.045 -9.300 -9.546 1.00 79.44 90 PRO A CA 1
ATOM 707 C C . PRO A 1 90 ? -2.599 -9.416 -11.015 1.00 79.44 90 PRO A C 1
ATOM 709 O O . PRO A 1 90 ? -2.576 -10.514 -11.555 1.00 79.44 90 PRO A O 1
ATOM 712 N N . VAL A 1 91 ? -2.200 -8.307 -11.640 1.00 82.69 91 VAL A N 1
ATOM 713 C CA . VAL A 1 91 ? -1.680 -8.223 -13.021 1.00 82.69 91 VAL A CA 1
ATOM 714 C C . VAL A 1 91 ? -0.234 -7.737 -13.087 1.00 82.69 91 VAL A C 1
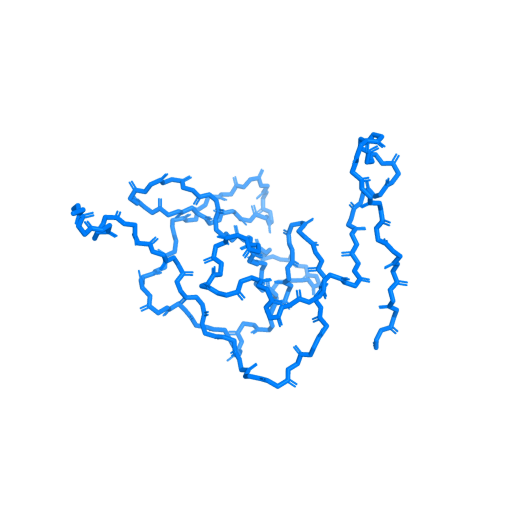ATOM 716 O O . VAL A 1 91 ? 0.349 -7.655 -14.157 1.00 82.69 91 VAL A O 1
ATOM 719 N N . HIS A 1 92 ? 0.352 -7.355 -11.954 1.00 82.44 92 HIS A N 1
ATOM 720 C CA . HIS A 1 92 ? 1.747 -6.932 -11.869 1.00 82.44 92 HIS A CA 1
ATOM 721 C C . HIS A 1 92 ? 2.240 -7.114 -10.440 1.00 82.44 92 HIS A C 1
ATOM 723 O O . HIS A 1 92 ? 1.534 -6.753 -9.501 1.00 82.44 92 HIS A O 1
ATOM 729 N N . GLN A 1 93 ? 3.450 -7.628 -10.265 1.00 83.94 93 GLN A N 1
ATOM 730 C CA . GLN A 1 93 ? 4.120 -7.796 -8.976 1.00 83.94 93 GLN A CA 1
ATOM 731 C C . GLN A 1 93 ? 5.448 -7.058 -9.031 1.00 83.94 93 GLN A C 1
ATOM 733 O O . GLN A 1 93 ? 6.203 -7.224 -9.981 1.00 83.94 93 GLN A O 1
ATOM 738 N N . SER A 1 94 ? 5.715 -6.210 -8.045 1.00 81.38 94 SER A N 1
ATOM 739 C CA . SER A 1 94 ? 7.003 -5.524 -7.946 1.00 81.38 94 SER A CA 1
ATOM 740 C C . SER A 1 94 ? 8.068 -6.466 -7.380 1.00 81.38 94 SER A C 1
ATOM 742 O O . SER A 1 94 ? 7.743 -7.391 -6.636 1.00 81.38 94 SER A O 1
ATOM 744 N N . CYS A 1 95 ? 9.338 -6.218 -7.715 1.00 84.12 95 CYS A N 1
ATOM 745 C CA . CYS A 1 95 ? 10.492 -6.954 -7.178 1.00 84.12 95 CYS A CA 1
ATOM 746 C C . CYS A 1 95 ? 10.423 -8.481 -7.392 1.00 84.12 95 CYS A C 1
ATOM 748 O O . CYS A 1 95 ? 10.837 -9.248 -6.524 1.00 84.12 95 CYS A O 1
ATOM 750 N N . LYS A 1 96 ? 9.894 -8.925 -8.541 1.00 87.19 96 LYS A N 1
ATOM 751 C CA . LYS A 1 96 ? 9.766 -10.352 -8.895 1.00 87.19 96 LYS A CA 1
ATOM 752 C C . LYS A 1 96 ? 11.105 -11.083 -8.861 1.00 87.19 96 LYS A C 1
ATOM 754 O O . LYS A 1 96 ? 11.157 -12.225 -8.423 1.00 87.19 96 LYS A O 1
ATOM 759 N N . ASP A 1 97 ? 12.176 -10.389 -9.238 1.00 87.56 97 ASP A N 1
ATOM 760 C CA . ASP A 1 97 ? 13.545 -10.920 -9.250 1.00 87.56 97 ASP A CA 1
ATOM 761 C C . ASP A 1 97 ? 14.054 -11.289 -7.847 1.00 87.56 97 ASP A C 1
ATOM 763 O O . ASP A 1 97 ? 14.967 -12.097 -7.698 1.00 87.56 97 ASP A O 1
ATOM 767 N N . ASN A 1 98 ? 13.433 -10.733 -6.803 1.00 89.69 98 ASN A N 1
ATOM 768 C CA . ASN A 1 98 ? 13.741 -10.997 -5.400 1.00 89.69 98 ASN A CA 1
ATOM 769 C C . ASN A 1 98 ? 12.678 -11.887 -4.731 1.00 89.69 98 ASN A C 1
ATOM 771 O O . ASN A 1 98 ? 12.660 -12.002 -3.501 1.00 89.69 98 ASN A O 1
ATOM 775 N N . ALA A 1 99 ? 11.765 -12.487 -5.502 1.00 89.25 99 ALA A N 1
ATOM 776 C CA . ALA A 1 99 ? 10.741 -13.360 -4.952 1.00 89.25 99 ALA A CA 1
ATOM 777 C C . ALA A 1 99 ? 11.368 -14.619 -4.335 1.00 89.25 99 ALA A C 1
ATOM 779 O O . ALA A 1 99 ? 12.279 -15.243 -4.876 1.00 89.25 99 ALA A O 1
ATOM 780 N N . VAL A 1 100 ? 10.845 -15.005 -3.176 1.00 92.00 100 VAL A N 1
ATOM 781 C CA . VAL A 1 100 ? 11.1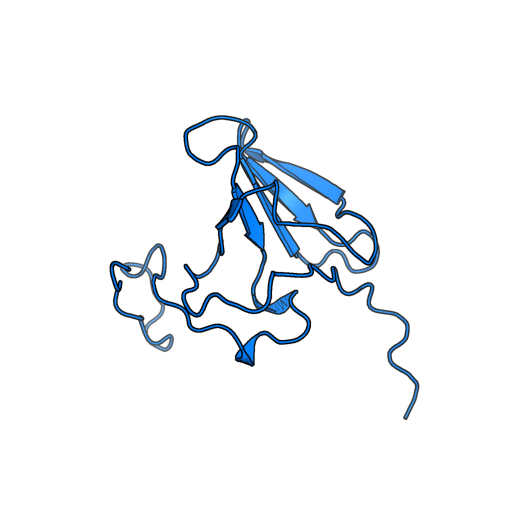78 -16.276 -2.530 1.00 92.00 100 VAL A CA 1
ATOM 782 C C . VAL A 1 100 ? 10.702 -17.447 -3.390 1.00 92.00 100 VAL A C 1
ATOM 784 O O . VAL A 1 100 ? 9.635 -17.383 -3.994 1.00 92.00 100 VAL A O 1
ATOM 787 N N . SER A 1 101 ? 11.456 -18.547 -3.400 1.00 92.00 101 SER A N 1
ATOM 788 C CA . SER A 1 101 ? 11.232 -19.679 -4.316 1.00 92.00 101 SER A CA 1
ATOM 789 C C . SER A 1 101 ? 9.871 -20.370 -4.183 1.00 92.00 101 SER A C 1
ATOM 791 O O . SER A 1 101 ? 9.438 -21.048 -5.109 1.00 92.00 101 SER A O 1
ATOM 793 N N . TRP A 1 102 ? 9.194 -20.221 -3.043 1.00 93.88 102 TRP A N 1
ATOM 794 C CA . TRP A 1 102 ? 7.866 -20.791 -2.811 1.00 93.88 102 TRP A CA 1
ATOM 795 C C . TRP A 1 102 ? 6.719 -19.880 -3.262 1.00 93.88 102 TRP A C 1
ATOM 797 O O . TRP A 1 102 ? 5.579 -20.339 -3.307 1.00 93.88 102 TRP A O 1
ATOM 807 N N . LEU A 1 103 ? 6.980 -18.601 -3.556 1.00 89.31 103 LEU A N 1
ATOM 808 C CA . LEU A 1 103 ? 5.959 -17.642 -3.967 1.00 89.31 103 LEU A CA 1
ATOM 809 C C . LEU A 1 103 ? 5.850 -17.645 -5.497 1.00 89.31 103 LEU A C 1
ATOM 811 O O . LEU A 1 103 ? 6.809 -17.251 -6.162 1.00 89.31 103 LEU A O 1
ATOM 815 N N . PRO A 1 104 ? 4.699 -18.033 -6.076 1.00 89.69 104 PRO A N 1
ATOM 816 C CA . PRO A 1 104 ? 4.507 -17.949 -7.515 1.00 89.69 104 PRO A CA 1
ATOM 817 C C . PRO A 1 104 ? 4.626 -16.499 -7.987 1.00 89.69 104 PRO A C 1
ATOM 819 O O . PRO A 1 104 ? 3.946 -15.612 -7.468 1.00 89.69 104 PRO A O 1
ATOM 822 N N . VAL A 1 105 ? 5.487 -16.273 -8.974 1.00 90.12 105 VAL A N 1
ATOM 823 C CA . VAL A 1 105 ? 5.624 -14.978 -9.636 1.00 90.12 105 VAL A CA 1
ATOM 824 C C . VAL A 1 105 ? 4.512 -14.840 -10.669 1.00 90.12 105 VAL A C 1
ATOM 826 O O . VAL A 1 105 ? 4.304 -15.737 -11.485 1.00 90.12 105 VAL A O 1
ATOM 829 N N . ILE A 1 106 ? 3.794 -13.719 -10.636 1.00 88.00 106 ILE A N 1
ATOM 830 C CA . ILE A 1 106 ? 2.794 -13.400 -11.662 1.00 88.00 106 ILE A CA 1
ATOM 831 C C . ILE A 1 106 ? 3.440 -12.640 -12.817 1.00 88.00 106 ILE A C 1
ATOM 833 O O . ILE A 1 106 ? 4.270 -11.751 -12.600 1.00 88.00 106 ILE A O 1
ATOM 837 N N . GLU A 1 107 ? 3.023 -12.935 -14.044 1.00 84.88 107 GLU A N 1
ATOM 838 C CA . GLU A 1 107 ? 3.436 -12.157 -15.209 1.00 84.88 107 GLU A CA 1
ATOM 839 C C . GLU A 1 107 ? 2.829 -10.755 -15.193 1.00 84.88 107 GLU A C 1
ATOM 841 O O . GLU A 1 107 ? 1.755 -10.527 -14.632 1.00 84.88 107 GLU A O 1
ATOM 846 N N . THR A 1 108 ? 3.566 -9.790 -15.751 1.00 80.19 108 THR A N 1
ATOM 847 C CA . THR A 1 108 ? 3.023 -8.440 -15.928 1.00 80.19 108 THR A CA 1
ATOM 848 C C . THR A 1 108 ? 2.133 -8.461 -17.155 1.00 80.19 108 THR A C 1
ATOM 850 O O . THR A 1 108 ? 2.598 -8.806 -18.236 1.00 80.19 108 THR A O 1
ATOM 853 N N . VAL A 1 109 ? 0.873 -8.078 -16.987 1.00 76.81 109 VAL A N 1
ATOM 854 C CA . VAL A 1 109 ? -0.060 -7.905 -18.098 1.00 76.81 109 VAL A CA 1
ATOM 855 C C . VAL A 1 109 ? -0.277 -6.410 -18.283 1.00 76.81 109 VAL A C 1
ATOM 857 O O . VAL A 1 109 ? -0.853 -5.756 -17.409 1.00 76.81 109 VAL A O 1
ATOM 860 N N . ASP A 1 110 ? 0.209 -5.860 -19.394 1.00 59.41 110 ASP A N 1
ATOM 861 C CA . ASP A 1 110 ? -0.118 -4.489 -19.779 1.00 59.41 110 ASP A CA 1
ATOM 862 C C . ASP A 1 110 ? -1.598 -4.458 -20.179 1.00 59.41 110 ASP A C 1
ATOM 864 O O . ASP A 1 110 ? -2.041 -5.230 -21.032 1.00 59.41 110 ASP A O 1
ATOM 868 N N . SER A 1 111 ? -2.380 -3.650 -19.461 1.00 54.81 111 SER A N 1
ATOM 869 C CA . SER A 1 111 ? -3.829 -3.488 -19.650 1.00 54.81 111 SER A CA 1
ATOM 870 C C . SER A 1 111 ? -4.126 -2.176 -20.354 1.00 54.81 111 SER A C 1
ATOM 872 O O . SER A 1 111 ? -3.465 -1.180 -19.981 1.00 54.81 111 SER A O 1
#

Sequence (111 aa):
MPSRSGRIRARARIARSWPVARSWPGRAFPNENFRWTSGEPDWYNTFPTTQRGSCPTCHSLVAARDSEGEFQDQMGITMMALDDPTGITPVHQSCKDNAVSWLPVIETVDS

Organism: NCBI:txid2340916